Protein AF-A0AAV6GV20-F1 (afdb_monomer_lite)

Radius of gyration: 29.74 Å; chains: 1; bounding box: 87×63×64 Å

Foldseek 3Di:
DDDCVLVVVLVVLLCVQPPPVDDDDVVSSVVSNVVSVVQCVLCVPFAFDADPVRHFDWDWDQDPVVRDIDIDTHGDDRDPVCVVVVVVVVVVCVVPDDDDDDDDDDDPPPPCVVPDDPPDPDDDPVVVVVVVVPPDDDDDDDDDDD

Structure (mmCIF, N/CA/C/O backbone):
data_AF-A0AAV6GV20-F1
#
_entry.id   AF-A0AAV6GV20-F1
#
loop_
_atom_site.group_PDB
_atom_site.id
_atom_site.type_symbol
_atom_site.label_atom_id
_atom_site.label_alt_id
_atom_site.label_comp_id
_atom_site.label_asym_id
_atom_site.label_entity_id
_atom_site.label_seq_id
_atom_site.pdbx_PDB_ins_code
_atom_site.Cartn_x
_atom_site.Cartn_y
_atom_site.Cartn_z
_atom_site.occupancy
_atom_site.B_iso_or_equiv
_atom_site.auth_seq_id
_atom_site.auth_comp_id
_atom_site.auth_asym_id
_atom_site.auth_atom_id
_atom_site.pdbx_PDB_model_num
ATOM 1 N N . MET A 1 1 ? -26.576 5.958 0.972 1.00 45.56 1 MET A N 1
ATOM 2 C CA . MET A 1 1 ? -25.535 7.010 1.013 1.00 45.56 1 MET A CA 1
ATOM 3 C C . MET A 1 1 ? -24.187 6.336 0.755 1.00 45.56 1 MET A C 1
ATOM 5 O O . MET A 1 1 ? -23.783 5.517 1.569 1.00 45.56 1 MET A O 1
ATOM 9 N N . ARG A 1 2 ? -23.554 6.538 -0.412 1.00 58.47 2 ARG A N 1
ATOM 10 C CA . ARG A 1 2 ? -22.256 5.910 -0.735 1.00 58.47 2 ARG A CA 1
ATOM 11 C C . ARG A 1 2 ? -21.146 6.720 -0.060 1.00 58.47 2 ARG A C 1
ATOM 13 O O . ARG A 1 2 ? -20.904 7.854 -0.451 1.00 58.47 2 ARG A O 1
ATOM 20 N N . SER A 1 3 ? -20.541 6.164 0.984 1.00 73.88 3 SER A N 1
ATOM 21 C CA . SER A 1 3 ? -19.388 6.761 1.666 1.00 73.88 3 SER A CA 1
ATOM 22 C C . SER A 1 3 ? -18.117 6.539 0.837 1.00 73.88 3 SER A C 1
ATOM 24 O O . SER A 1 3 ? -17.883 5.422 0.380 1.00 73.88 3 SER A O 1
ATOM 26 N N . THR A 1 4 ? -17.289 7.571 0.652 1.00 87.56 4 THR A N 1
ATOM 27 C CA . THR A 1 4 ? -15.970 7.485 -0.015 1.00 87.56 4 THR A CA 1
ATOM 28 C C . THR A 1 4 ? -14.860 6.981 0.911 1.00 87.56 4 THR A C 1
ATOM 30 O O . THR A 1 4 ? -13.712 6.859 0.484 1.00 87.56 4 THR A O 1
ATOM 33 N N . ALA A 1 5 ? -15.191 6.641 2.162 1.00 86.94 5 ALA A N 1
ATOM 34 C CA . ALA A 1 5 ? -14.225 6.272 3.195 1.00 86.94 5 ALA A CA 1
ATOM 35 C C . ALA A 1 5 ? -13.313 5.097 2.800 1.00 86.94 5 ALA A C 1
ATOM 37 O O . ALA A 1 5 ? -12.125 5.110 3.118 1.00 86.94 5 ALA A O 1
ATOM 38 N N . ASP A 1 6 ? -13.838 4.104 2.078 1.00 88.00 6 ASP A N 1
ATOM 39 C CA . ASP A 1 6 ? -13.046 2.963 1.606 1.00 88.00 6 ASP A CA 1
ATOM 40 C C . ASP A 1 6 ? -11.979 3.389 0.593 1.00 88.00 6 ASP A C 1
ATOM 42 O O . ASP A 1 6 ? -10.831 2.950 0.681 1.00 88.00 6 ASP A O 1
ATOM 46 N N . LEU A 1 7 ? -12.338 4.284 -0.333 1.00 91.44 7 LEU A N 1
ATOM 47 C CA . LEU A 1 7 ? -11.421 4.796 -1.348 1.00 91.44 7 LEU A CA 1
ATOM 48 C C . LEU A 1 7 ? -10.319 5.649 -0.710 1.00 91.44 7 LEU A C 1
ATOM 50 O O . LEU A 1 7 ? -9.145 5.505 -1.043 1.00 91.44 7 LEU A O 1
ATOM 54 N N . GLU A 1 8 ? -10.685 6.495 0.252 1.00 93.12 8 GLU A N 1
ATOM 55 C CA . GLU A 1 8 ? -9.736 7.306 1.018 1.00 93.12 8 GLU A CA 1
ATOM 56 C C . GLU A 1 8 ? -8.802 6.434 1.870 1.00 93.12 8 GLU A C 1
ATOM 58 O O . GLU A 1 8 ? -7.593 6.667 1.917 1.00 93.12 8 GLU A O 1
ATOM 63 N N . SER A 1 9 ? -9.342 5.393 2.509 1.00 92.19 9 SER A N 1
ATOM 64 C CA . SER A 1 9 ? -8.569 4.410 3.273 1.00 92.19 9 SER A CA 1
ATOM 65 C C . SER A 1 9 ? -7.562 3.682 2.382 1.00 92.19 9 SER A C 1
ATOM 67 O O . SER A 1 9 ? -6.377 3.608 2.720 1.00 92.19 9 SER A O 1
ATOM 69 N N . PHE A 1 10 ? -7.995 3.223 1.204 1.00 94.38 10 PHE A N 1
ATOM 70 C CA . PHE A 1 10 ? -7.112 2.569 0.244 1.00 94.38 10 PHE A CA 1
ATOM 71 C C . PHE A 1 10 ? -6.020 3.514 -0.271 1.00 94.38 10 PHE A C 1
ATOM 73 O O . PHE A 1 10 ? -4.845 3.147 -0.301 1.00 94.38 10 PHE A O 1
ATOM 80 N N . GLN A 1 11 ? -6.372 4.762 -0.585 1.00 94.56 11 GLN A N 1
ATOM 81 C CA . GLN A 1 11 ? -5.402 5.771 -1.002 1.00 94.56 11 GLN A CA 1
ATOM 82 C C . GLN A 1 11 ? -4.355 6.045 0.089 1.00 94.56 11 GLN A C 1
ATOM 84 O O . GLN A 1 11 ? -3.164 6.140 -0.205 1.00 94.56 11 GLN A O 1
ATOM 89 N N . ASN A 1 12 ? -4.762 6.133 1.357 1.00 94.19 12 ASN A N 1
ATOM 90 C CA . ASN A 1 12 ? -3.828 6.275 2.477 1.00 94.19 12 ASN A CA 1
ATOM 91 C C . ASN A 1 12 ? -2.908 5.056 2.612 1.00 94.19 12 ASN A C 1
ATOM 93 O O . ASN A 1 12 ? -1.723 5.203 2.914 1.00 94.19 12 ASN A O 1
ATOM 97 N N . HIS A 1 13 ? -3.432 3.861 2.343 1.00 94.56 13 HIS A N 1
ATOM 98 C CA . HIS A 1 13 ? -2.653 2.632 2.350 1.00 94.56 13 HIS A CA 1
ATOM 99 C C . HIS A 1 13 ? -1.594 2.616 1.239 1.00 94.56 13 HIS A C 1
ATOM 101 O O . HIS A 1 13 ? -0.423 2.354 1.505 1.00 94.56 13 HIS A O 1
ATOM 107 N N . ILE A 1 14 ? -1.972 3.009 0.020 1.00 95.62 14 ILE A N 1
ATOM 108 C CA . ILE A 1 14 ? -1.065 3.230 -1.117 1.00 95.62 14 ILE A CA 1
ATOM 109 C C . ILE A 1 14 ? 0.109 4.137 -0.729 1.00 95.62 14 ILE A C 1
ATOM 111 O O . ILE A 1 14 ? 1.262 3.816 -1.022 1.00 95.62 14 ILE A O 1
ATOM 115 N N . LEU A 1 15 ? -0.159 5.234 -0.016 1.00 95.75 15 LEU A N 1
ATOM 116 C CA . LEU A 1 15 ? 0.865 6.207 0.376 1.00 95.75 15 LEU A CA 1
ATOM 117 C C . LEU A 1 15 ? 1.899 5.655 1.367 1.00 95.75 15 LEU A C 1
ATOM 119 O O . LEU A 1 15 ? 3.009 6.184 1.423 1.00 95.75 15 LEU A O 1
ATOM 123 N N . MET A 1 16 ? 1.577 4.591 2.111 1.00 94.81 16 MET A N 1
ATOM 124 C CA . MET A 1 16 ? 2.546 3.899 2.972 1.00 94.81 16 MET A CA 1
ATOM 125 C C . MET A 1 16 ? 3.581 3.115 2.166 1.00 94.81 16 MET A C 1
ATOM 127 O O . MET A 1 16 ? 4.747 3.060 2.551 1.00 94.81 16 MET A O 1
ATOM 131 N N . TYR A 1 17 ? 3.179 2.546 1.028 1.00 95.88 17 TYR A N 1
ATOM 132 C CA . TYR A 1 17 ? 4.067 1.759 0.171 1.00 95.88 17 TYR A CA 1
ATOM 133 C C . TYR A 1 17 ? 4.758 2.612 -0.892 1.00 95.88 17 TYR A C 1
ATOM 135 O O . TYR A 1 17 ? 5.933 2.383 -1.182 1.00 95.88 17 TYR A O 1
ATOM 143 N N . ALA A 1 18 ? 4.073 3.609 -1.454 1.00 95.19 18 ALA A N 1
ATOM 144 C CA . ALA A 1 18 ? 4.631 4.554 -2.416 1.00 95.19 18 ALA A CA 1
ATOM 145 C C . ALA A 1 18 ? 4.364 5.999 -1.973 1.00 95.19 18 ALA A C 1
ATOM 147 O O . ALA A 1 18 ? 3.390 6.642 -2.367 1.00 95.19 18 ALA A O 1
ATOM 148 N N . SER A 1 19 ? 5.266 6.514 -1.137 1.00 93.38 19 SER A N 1
ATOM 149 C CA . SER A 1 19 ? 5.233 7.910 -0.701 1.00 93.38 19 SER A CA 1
ATOM 150 C C . SER A 1 19 ? 5.393 8.868 -1.883 1.00 93.38 19 SER A C 1
ATOM 152 O O . SER A 1 19 ? 6.288 8.699 -2.709 1.00 93.38 19 SER A O 1
ATOM 154 N N . LYS A 1 20 ? 4.596 9.945 -1.901 1.00 89.19 20 LYS A N 1
ATOM 155 C CA . LYS A 1 20 ? 4.695 11.034 -2.896 1.00 89.19 20 LYS A CA 1
ATOM 156 C C . LYS A 1 20 ? 6.045 11.758 -2.878 1.00 89.19 20 LYS A C 1
ATOM 158 O O . LYS A 1 20 ? 6.386 12.432 -3.840 1.00 89.19 20 LYS A O 1
ATOM 163 N N . ARG A 1 21 ? 6.781 11.672 -1.766 1.00 90.94 21 ARG A N 1
ATOM 164 C CA . ARG A 1 21 ? 8.056 12.382 -1.565 1.00 90.94 21 ARG A CA 1
ATOM 165 C C . ARG A 1 21 ? 9.269 11.580 -2.027 1.00 90.94 21 ARG A C 1
ATOM 167 O O . ARG A 1 21 ? 10.382 12.088 -1.976 1.00 90.94 21 ARG A O 1
ATOM 174 N N . THR A 1 22 ? 9.072 10.332 -2.438 1.00 89.62 22 THR A N 1
ATOM 175 C CA . THR A 1 22 ? 10.155 9.448 -2.860 1.00 89.62 22 THR A CA 1
ATOM 176 C C . THR A 1 22 ? 10.000 9.150 -4.342 1.00 89.62 22 THR A C 1
ATOM 178 O O . THR A 1 22 ? 8.953 8.685 -4.785 1.00 89.62 22 THR A O 1
ATOM 181 N N . ALA A 1 23 ? 11.052 9.411 -5.114 1.00 88.81 23 ALA A N 1
ATOM 182 C CA . ALA A 1 23 ? 11.079 9.056 -6.523 1.00 88.81 23 ALA A CA 1
ATOM 183 C C . ALA A 1 23 ? 11.336 7.549 -6.670 1.00 88.81 23 ALA A C 1
ATOM 185 O O . ALA A 1 23 ? 12.360 7.034 -6.223 1.00 88.81 23 ALA A O 1
ATOM 186 N N . PHE A 1 24 ? 10.410 6.844 -7.317 1.00 88.25 24 PHE A N 1
ATOM 187 C CA . PHE A 1 24 ? 10.556 5.431 -7.660 1.00 88.25 24 PHE A CA 1
ATOM 188 C C . PHE A 1 24 ? 10.692 5.268 -9.175 1.00 88.25 24 PHE A C 1
ATOM 190 O O . PHE A 1 24 ? 10.075 5.994 -9.960 1.00 88.25 24 PHE A O 1
ATOM 197 N N . SER A 1 25 ? 11.471 4.276 -9.608 1.00 86.75 25 SER A N 1
ATOM 198 C CA . SER A 1 25 ? 11.409 3.828 -11.000 1.00 86.75 25 SER A CA 1
ATOM 199 C C . SER A 1 25 ? 10.038 3.176 -11.276 1.00 86.75 25 SER A C 1
ATOM 201 O O . SER A 1 25 ? 9.427 2.654 -10.342 1.00 86.75 25 SER A O 1
ATOM 203 N N . PRO A 1 26 ? 9.536 3.155 -12.529 1.00 85.38 26 PRO A N 1
ATOM 204 C CA . PRO A 1 26 ? 8.240 2.574 -12.880 1.00 85.38 26 PRO A CA 1
ATOM 205 C C . PRO A 1 26 ? 8.044 1.168 -12.350 1.00 85.38 26 PRO A C 1
ATOM 207 O O . PRO A 1 26 ? 7.042 0.953 -11.680 1.00 85.38 26 PRO A O 1
ATOM 210 N N . PRO A 1 27 ? 8.984 0.219 -12.560 1.00 86.62 27 PRO A N 1
ATOM 211 C CA . PRO A 1 27 ? 8.738 -1.147 -12.128 1.00 86.62 27 PRO A CA 1
ATOM 212 C C . PRO A 1 27 ? 8.659 -1.248 -10.602 1.00 86.62 27 PRO A C 1
ATOM 214 O O . PRO A 1 27 ? 7.915 -2.074 -10.083 1.00 86.62 27 PRO A O 1
ATOM 217 N N . VAL A 1 28 ? 9.391 -0.399 -9.875 1.00 89.75 28 VAL A N 1
ATOM 218 C CA . VAL A 1 28 ? 9.346 -0.361 -8.408 1.00 89.75 28 VAL A CA 1
ATOM 219 C C . VAL A 1 28 ? 8.044 0.272 -7.925 1.00 89.75 28 VAL A C 1
ATOM 221 O O . VAL A 1 28 ? 7.439 -0.238 -6.985 1.00 89.75 28 VAL A O 1
ATOM 224 N N . PHE A 1 29 ? 7.601 1.355 -8.565 1.00 91.38 29 PHE A N 1
ATOM 225 C CA . PHE A 1 29 ? 6.328 1.999 -8.256 1.00 91.38 29 PHE A CA 1
ATOM 226 C C . PHE A 1 29 ? 5.154 1.047 -8.503 1.00 91.38 29 PHE A C 1
ATOM 228 O O . PHE A 1 29 ? 4.359 0.820 -7.596 1.00 91.38 29 PHE A O 1
ATOM 235 N N . GLU A 1 30 ? 5.097 0.419 -9.680 1.00 91.19 30 GLU A N 1
ATOM 236 C CA . GLU A 1 30 ? 4.086 -0.584 -10.030 1.00 91.19 30 GLU A CA 1
ATOM 237 C C . GLU A 1 30 ? 4.057 -1.731 -9.015 1.00 91.19 30 GLU A C 1
ATOM 239 O O . GLU A 1 30 ? 2.998 -2.061 -8.485 1.00 91.19 30 GLU A O 1
ATOM 244 N N . ALA A 1 31 ? 5.220 -2.305 -8.686 1.00 93.00 31 ALA A N 1
ATOM 245 C CA . ALA A 1 31 ? 5.305 -3.392 -7.714 1.00 93.00 31 ALA A CA 1
ATOM 246 C C . ALA A 1 31 ? 4.802 -2.970 -6.323 1.00 93.00 31 ALA A C 1
ATOM 248 O O . ALA A 1 31 ? 4.066 -3.719 -5.683 1.00 93.00 31 ALA A O 1
ATOM 249 N N . ARG A 1 32 ? 5.151 -1.761 -5.864 1.00 95.69 32 ARG A N 1
ATOM 250 C CA . ARG A 1 32 ? 4.678 -1.209 -4.583 1.00 95.69 32 ARG A CA 1
ATOM 251 C C . ARG A 1 32 ? 3.169 -0.968 -4.580 1.00 95.69 32 ARG A C 1
ATOM 253 O O . ARG A 1 32 ? 2.535 -1.207 -3.558 1.00 95.69 32 ARG A O 1
ATOM 260 N N . MET A 1 33 ? 2.592 -0.536 -5.702 1.00 95.06 33 MET A N 1
ATOM 261 C CA . MET A 1 33 ? 1.142 -0.359 -5.838 1.00 95.06 33 MET A CA 1
ATOM 262 C C . MET A 1 33 ? 0.385 -1.676 -5.799 1.00 95.06 33 MET A C 1
ATOM 264 O O . MET A 1 33 ? -0.602 -1.786 -5.073 1.00 95.06 33 MET A O 1
ATOM 268 N N . LEU A 1 34 ? 0.882 -2.695 -6.496 1.00 94.88 34 LEU A N 1
ATOM 269 C CA . LEU A 1 34 ? 0.297 -4.032 -6.435 1.00 94.88 34 LEU A CA 1
ATOM 270 C C . LEU A 1 34 ? 0.411 -4.634 -5.030 1.00 94.88 34 LEU A C 1
ATOM 272 O O . LEU A 1 34 ? -0.561 -5.188 -4.528 1.00 94.88 34 LEU A O 1
ATOM 276 N N . LEU A 1 35 ? 1.559 -4.475 -4.365 1.00 95.94 35 LEU A N 1
ATOM 277 C CA . LEU A 1 35 ? 1.739 -4.948 -2.992 1.00 95.94 35 LEU A CA 1
ATOM 278 C C . LEU A 1 35 ? 0.782 -4.249 -2.017 1.00 95.94 35 LEU A C 1
ATOM 280 O O . LEU A 1 35 ? 0.174 -4.919 -1.190 1.00 95.94 35 LEU A O 1
ATOM 284 N N . ALA A 1 36 ? 0.601 -2.931 -2.144 1.00 96.62 36 ALA A N 1
ATOM 285 C CA . ALA A 1 36 ? -0.373 -2.189 -1.345 1.00 96.62 36 ALA A CA 1
ATOM 286 C C . ALA A 1 36 ? -1.807 -2.690 -1.581 1.00 96.62 36 ALA A C 1
ATOM 288 O O . ALA A 1 36 ? -2.577 -2.814 -0.635 1.00 96.62 36 ALA A O 1
ATOM 289 N N . ALA A 1 37 ? -2.169 -3.005 -2.828 1.00 96.31 37 ALA A N 1
ATOM 290 C CA . ALA A 1 37 ? -3.476 -3.575 -3.151 1.00 96.31 37 ALA A CA 1
ATOM 291 C C . ALA A 1 37 ? -3.683 -4.951 -2.506 1.00 96.31 37 ALA A C 1
ATOM 293 O O . ALA A 1 37 ? -4.730 -5.193 -1.909 1.00 96.31 37 ALA A O 1
ATOM 294 N N . ILE A 1 38 ? -2.676 -5.826 -2.574 1.00 96.12 38 ILE A N 1
ATOM 295 C CA . ILE A 1 38 ? -2.718 -7.147 -1.937 1.00 96.12 38 ILE A CA 1
ATOM 296 C C . ILE A 1 38 ? -2.837 -7.005 -0.414 1.00 96.12 38 ILE A C 1
ATOM 298 O O . ILE A 1 38 ? -3.725 -7.616 0.177 1.00 96.12 38 ILE A O 1
ATOM 302 N N . ASP A 1 39 ? -2.006 -6.167 0.219 1.00 95.81 39 ASP A N 1
ATOM 303 C CA . ASP A 1 39 ? -2.034 -5.962 1.676 1.00 95.81 39 ASP A CA 1
ATOM 304 C C . ASP A 1 39 ? -3.367 -5.362 2.139 1.00 95.81 39 ASP A C 1
ATOM 306 O O . ASP A 1 39 ? -3.943 -5.823 3.125 1.00 95.81 39 ASP A O 1
ATOM 310 N N . TYR A 1 40 ? -3.897 -4.376 1.409 1.00 95.56 40 TYR A N 1
ATOM 311 C CA . TYR A 1 40 ? -5.195 -3.784 1.715 1.00 95.56 40 TYR A CA 1
ATOM 312 C C . TYR A 1 40 ? -6.314 -4.817 1.610 1.00 95.56 40 TYR A C 1
ATOM 314 O O . TYR A 1 40 ? -7.063 -4.989 2.567 1.00 95.56 40 TYR A O 1
ATOM 322 N N . ASN A 1 41 ? -6.405 -5.538 0.490 1.00 94.62 41 ASN A N 1
ATOM 323 C CA . ASN A 1 41 ? -7.467 -6.518 0.267 1.00 94.62 41 ASN A CA 1
ATOM 324 C C . ASN A 1 41 ? -7.419 -7.652 1.296 1.00 94.62 41 ASN A C 1
ATOM 326 O O . ASN A 1 41 ? -8.458 -8.060 1.804 1.00 94.62 41 ASN A O 1
ATOM 330 N N . TYR A 1 42 ? -6.220 -8.113 1.660 1.00 95.00 42 TYR A N 1
ATOM 331 C CA . TYR A 1 42 ? -6.046 -9.168 2.656 1.00 95.00 42 TYR A CA 1
ATOM 332 C C . TYR A 1 42 ? -6.485 -8.734 4.069 1.00 95.00 42 TYR A C 1
ATOM 334 O O . TYR A 1 42 ? -6.874 -9.567 4.887 1.00 95.00 42 TYR A O 1
ATOM 342 N N . TYR A 1 43 ? -6.441 -7.432 4.379 1.00 94.12 43 TYR A N 1
ATOM 343 C CA . TYR A 1 43 ? -6.739 -6.912 5.719 1.00 94.12 43 TYR A CA 1
ATOM 344 C C . TYR A 1 43 ? -7.947 -5.984 5.827 1.00 94.12 43 TYR A C 1
ATOM 346 O O . TYR A 1 43 ? -8.237 -5.537 6.942 1.00 94.12 43 TYR A O 1
ATOM 354 N N . LYS A 1 44 ? -8.651 -5.698 4.729 1.00 91.25 44 LYS A N 1
ATOM 355 C CA . LYS A 1 44 ? -9.805 -4.792 4.707 1.00 91.25 44 LYS A CA 1
ATOM 356 C C . LYS A 1 44 ? -10.855 -5.215 5.735 1.00 91.25 44 LYS A C 1
ATOM 358 O O . LYS A 1 44 ? -11.225 -4.430 6.607 1.00 91.25 44 LYS A O 1
ATOM 363 N N . ASP A 1 45 ? -11.227 -6.489 5.697 1.00 90.75 45 ASP A N 1
ATOM 364 C CA . ASP A 1 45 ? -12.311 -7.054 6.506 1.00 90.75 45 ASP A CA 1
ATOM 365 C C . ASP A 1 45 ? -11.797 -7.792 7.746 1.00 90.75 45 ASP A C 1
ATOM 367 O O . ASP A 1 45 ? -12.409 -8.726 8.263 1.00 90.75 45 ASP A O 1
ATOM 371 N N . ARG A 1 46 ? -10.638 -7.366 8.258 1.00 93.00 46 ARG A N 1
ATOM 372 C CA . ARG A 1 46 ? -10.025 -7.986 9.432 1.00 93.00 46 ARG A CA 1
ATOM 373 C C . ARG A 1 46 ? -10.959 -7.894 10.646 1.00 93.00 46 ARG A C 1
ATOM 375 O O . ARG A 1 46 ? -11.467 -6.798 10.945 1.00 93.00 46 ARG A O 1
ATOM 382 N N . PRO A 1 47 ? -11.151 -9.002 11.386 1.00 92.44 47 PRO A N 1
ATOM 383 C CA . PRO A 1 47 ? -12.033 -9.013 12.540 1.00 92.44 47 PRO A CA 1
ATOM 384 C C . PRO A 1 47 ? -11.494 -8.129 13.663 1.00 92.44 47 PRO A C 1
ATOM 386 O O . PRO A 1 47 ? -10.306 -7.783 13.738 1.00 92.44 47 PRO A O 1
ATOM 389 N N . GLU A 1 48 ? -12.407 -7.733 14.537 1.00 93.62 48 GLU A N 1
ATOM 390 C CA . GLU A 1 48 ? -12.065 -7.067 15.786 1.00 93.62 48 GLU A CA 1
ATOM 391 C C . GLU A 1 48 ? -11.371 -8.043 16.740 1.00 93.62 48 GLU A C 1
ATOM 393 O O . GLU A 1 48 ? -11.575 -9.253 16.687 1.00 93.62 48 GLU A O 1
ATOM 398 N N . LEU A 1 49 ? -10.503 -7.507 17.590 1.00 92.44 49 LEU A N 1
ATOM 399 C CA . LEU A 1 49 ? -9.817 -8.275 18.608 1.00 92.44 49 LEU A CA 1
ATOM 400 C C . LEU A 1 49 ? -10.772 -8.493 19.782 1.00 92.44 49 LEU A C 1
ATOM 402 O O . LEU A 1 49 ? -11.148 -7.537 20.466 1.00 92.44 49 LEU A O 1
ATOM 406 N N . CYS A 1 50 ? -11.126 -9.750 20.024 1.00 92.00 50 CYS A N 1
ATOM 407 C CA . CYS A 1 50 ? -11.902 -10.155 21.188 1.00 92.00 50 CYS A CA 1
ATOM 408 C C . CYS A 1 50 ? -10.978 -10.625 22.319 1.00 92.00 50 CYS A C 1
ATOM 410 O O . CYS A 1 50 ? -9.838 -11.038 22.089 1.00 92.00 50 CYS A O 1
ATOM 412 N N . LYS A 1 51 ? -11.444 -10.515 23.560 1.00 90.81 51 LYS A N 1
ATOM 413 C CA . LYS A 1 51 ? -10.825 -11.159 24.724 1.00 90.81 51 LYS A CA 1
ATOM 414 C C . LYS A 1 51 ? -11.314 -12.609 24.838 1.00 90.81 51 LYS A C 1
ATOM 416 O O . LYS A 1 51 ? -12.162 -13.047 24.063 1.00 90.81 51 LYS A O 1
ATOM 421 N N . SER A 1 52 ? -10.801 -13.338 25.828 1.00 90.06 52 SER A N 1
ATOM 422 C CA . SER A 1 52 ? -11.222 -14.712 26.144 1.00 90.06 52 SER A CA 1
ATOM 423 C C . SER A 1 52 ? -12.711 -14.837 26.483 1.00 90.06 52 SER A C 1
ATOM 425 O O . SER A 1 52 ? -13.306 -15.872 26.217 1.00 90.06 52 SER A O 1
ATOM 427 N N . ASP A 1 53 ? -13.317 -13.781 27.024 1.00 91.62 53 ASP A N 1
ATOM 428 C CA . ASP A 1 53 ? -14.746 -13.697 27.353 1.00 91.62 53 ASP A CA 1
ATOM 429 C C . ASP A 1 53 ? -15.645 -13.364 26.139 1.00 91.62 53 ASP A C 1
ATOM 431 O O . ASP A 1 53 ? -16.853 -13.201 26.288 1.00 91.62 53 ASP A O 1
ATOM 435 N N . GLY A 1 54 ? -15.073 -13.223 24.936 1.00 87.00 54 GLY A N 1
ATOM 436 C CA . GLY A 1 54 ? -15.792 -12.833 23.719 1.00 87.00 54 GLY A CA 1
ATOM 437 C C . GLY A 1 54 ? -16.074 -11.329 23.590 1.00 87.00 54 GLY A C 1
ATOM 438 O O . GLY A 1 54 ? -16.553 -10.885 22.546 1.00 87.00 54 GLY A O 1
ATOM 439 N N . SER A 1 55 ? -15.740 -10.516 24.596 1.00 89.81 55 SER A N 1
ATOM 440 C CA . SER A 1 55 ? -15.910 -9.062 24.546 1.00 89.81 55 SER A CA 1
ATOM 441 C C . SER A 1 55 ? -14.858 -8.388 23.659 1.00 89.81 55 SER A C 1
ATOM 443 O O . SER A 1 55 ? -13.710 -8.828 23.550 1.00 89.81 55 SER A O 1
ATOM 445 N N . LYS A 1 56 ? -15.238 -7.276 23.020 1.00 93.44 56 LYS A N 1
ATOM 446 C CA . LYS A 1 56 ? -14.350 -6.483 22.157 1.00 93.44 56 LYS A CA 1
ATOM 447 C C . LYS A 1 56 ? -13.283 -5.761 22.983 1.00 93.44 56 LYS A C 1
ATOM 449 O O . LYS A 1 56 ? -13.561 -5.209 24.049 1.00 93.44 56 LYS A O 1
ATOM 454 N N . GLN A 1 57 ? -12.060 -5.697 22.465 1.00 93.69 57 GLN A N 1
ATOM 455 C CA . GLN A 1 57 ? -11.000 -4.866 23.036 1.00 93.69 57 GLN A CA 1
ATOM 456 C C . GLN A 1 57 ? -11.029 -3.451 22.455 1.00 93.69 57 GLN A C 1
ATOM 458 O O . GLN A 1 57 ? -11.158 -3.256 21.245 1.00 93.69 57 GLN A O 1
ATOM 463 N N . TYR A 1 58 ? -10.849 -2.453 23.320 1.00 93.94 58 TYR A N 1
ATOM 464 C CA . TYR A 1 58 ? -10.889 -1.039 22.953 1.00 93.94 58 TYR A CA 1
ATOM 465 C C . TYR A 1 58 ? -9.599 -0.319 23.331 1.00 93.94 58 TYR A C 1
ATOM 467 O O . TYR A 1 58 ? -8.921 -0.679 24.294 1.00 93.94 58 TYR A O 1
ATOM 475 N N . ARG A 1 59 ? -9.303 0.769 22.619 1.00 94.12 59 ARG A N 1
ATOM 476 C CA . ARG A 1 59 ? -8.266 1.730 23.000 1.00 94.12 59 ARG A CA 1
ATOM 477 C C . ARG A 1 59 ? -8.825 3.148 22.978 1.00 94.12 59 ARG A C 1
ATOM 479 O O . ARG A 1 59 ? -9.736 3.474 22.218 1.00 94.12 59 ARG A O 1
ATOM 486 N N . ARG A 1 60 ? -8.268 4.000 23.837 1.00 95.69 60 ARG A N 1
ATOM 487 C CA . ARG A 1 60 ? -8.579 5.432 23.886 1.00 95.69 60 ARG A CA 1
ATOM 488 C C . ARG A 1 60 ? -7.790 6.169 22.800 1.00 95.69 60 ARG A C 1
ATOM 490 O O . ARG A 1 60 ? -6.582 5.977 22.678 1.00 95.69 60 ARG A O 1
ATOM 497 N N . LEU A 1 61 ? -8.468 7.018 22.035 1.00 94.31 61 LEU A N 1
ATOM 498 C CA . LEU A 1 61 ? -7.894 7.939 21.054 1.00 94.31 61 LEU A CA 1
ATOM 499 C C . LEU A 1 61 ? -8.272 9.368 21.439 1.00 94.31 61 LEU A C 1
ATOM 501 O O . LEU A 1 61 ? -9.454 9.703 21.493 1.00 94.31 61 LEU A O 1
ATOM 505 N N . TYR A 1 62 ? -7.283 10.223 21.688 1.00 95.50 62 TYR A N 1
ATOM 506 C CA . TYR A 1 62 ? -7.533 11.640 21.937 1.00 95.50 62 TYR A CA 1
ATOM 507 C C . TYR A 1 62 ? -7.689 12.397 20.614 1.00 95.50 62 TYR A C 1
ATOM 509 O O . TYR A 1 62 ? -6.754 12.458 19.814 1.00 95.50 62 TYR A O 1
ATOM 517 N N . LYS A 1 63 ? -8.860 12.997 20.373 1.00 92.94 63 LYS A N 1
ATOM 518 C CA . LYS A 1 63 ? -9.089 13.853 19.203 1.00 92.94 63 LYS A CA 1
ATOM 519 C C . LYS A 1 63 ? -8.807 15.306 19.563 1.00 92.94 63 LYS A C 1
ATOM 521 O O . LYS A 1 63 ? -9.657 15.957 20.166 1.00 92.94 63 LYS A O 1
ATOM 526 N N . LYS A 1 64 ? -7.657 15.829 19.119 1.00 93.94 64 LYS A N 1
ATOM 527 C CA . LYS A 1 64 ? -7.235 17.223 19.363 1.00 93.94 64 LYS A CA 1
ATOM 528 C C . LYS A 1 64 ? -8.300 18.244 18.944 1.00 93.94 64 LYS A C 1
ATOM 530 O O . LYS A 1 64 ? -8.664 19.093 19.748 1.00 93.94 64 LYS A O 1
ATOM 535 N N . ASN A 1 65 ? -8.864 18.099 17.741 1.00 92.81 65 ASN A N 1
ATOM 536 C CA . ASN A 1 65 ? -9.851 19.041 17.191 1.00 92.81 65 ASN A CA 1
ATOM 537 C C . ASN A 1 65 ? -11.125 19.138 18.043 1.00 92.81 65 ASN A C 1
ATOM 539 O O . ASN A 1 65 ? -11.704 20.207 18.165 1.00 92.81 65 ASN A O 1
ATOM 543 N N . ALA A 1 66 ? -11.545 18.026 18.651 1.00 92.69 66 ALA A N 1
ATOM 544 C CA . ALA A 1 66 ? -12.737 17.966 19.496 1.00 92.69 66 ALA A CA 1
ATOM 545 C C . ALA A 1 66 ? -12.409 18.025 21.001 1.00 92.69 66 ALA A C 1
ATOM 547 O O . ALA A 1 66 ? -13.311 17.869 21.818 1.00 92.69 66 ALA A O 1
ATOM 548 N N . ARG A 1 67 ? -11.121 18.166 21.360 1.00 95.38 67 ARG A N 1
ATOM 549 C CA . ARG A 1 67 ? -10.572 18.161 22.730 1.00 95.38 67 ARG A CA 1
ATOM 550 C C . ARG A 1 67 ? -11.111 17.046 23.640 1.00 95.38 67 ARG A C 1
ATOM 552 O O . ARG A 1 67 ? -11.163 17.207 24.855 1.00 95.38 67 ARG A O 1
ATOM 559 N N . ARG A 1 68 ? -11.480 15.895 23.070 1.00 96.00 68 ARG A N 1
ATOM 560 C CA . ARG A 1 68 ? -12.103 14.778 23.798 1.00 96.00 68 ARG A CA 1
ATOM 561 C C . ARG A 1 68 ? -11.479 13.437 23.452 1.00 96.00 68 ARG A C 1
ATOM 563 O O . ARG A 1 68 ? -10.981 13.231 22.341 1.00 96.00 68 ARG A O 1
ATOM 570 N N . TYR A 1 69 ? -11.557 12.509 24.398 1.00 96.75 69 TYR A N 1
ATOM 571 C CA . TYR A 1 69 ? -11.248 11.107 24.149 1.00 96.75 69 TYR A CA 1
ATOM 572 C C . TYR A 1 69 ? -12.410 10.421 23.430 1.00 96.75 69 TYR A C 1
ATOM 574 O O . TYR A 1 69 ? -13.578 10.689 23.695 1.00 96.75 69 TYR A O 1
ATOM 582 N N . MET A 1 70 ? -12.072 9.516 22.520 1.00 94.19 70 MET A N 1
ATOM 583 C CA . MET A 1 70 ? -12.992 8.573 21.900 1.00 94.19 70 MET A CA 1
ATOM 584 C C . MET A 1 70 ? -12.469 7.154 22.093 1.00 94.19 70 MET A C 1
ATOM 586 O O . MET A 1 70 ? -11.262 6.936 22.207 1.00 94.19 70 MET A O 1
ATOM 590 N N . LEU A 1 71 ? -13.380 6.188 22.116 1.00 94.00 71 LEU A N 1
ATOM 591 C CA . LEU A 1 71 ? -13.041 4.771 22.070 1.00 94.00 71 LEU A CA 1
ATOM 592 C C . LEU A 1 71 ? -12.979 4.305 20.615 1.00 94.00 71 LEU A C 1
ATOM 594 O O . LEU A 1 71 ? -13.774 4.745 19.785 1.00 94.00 71 LEU A O 1
ATOM 598 N N . TYR A 1 72 ? -12.051 3.401 20.319 1.00 91.69 72 TYR A N 1
ATOM 599 C CA . TYR A 1 72 ? -12.046 2.645 19.071 1.00 91.69 72 TYR A CA 1
ATOM 600 C C . TYR A 1 72 ? -11.734 1.175 19.338 1.00 91.69 72 TYR A C 1
ATOM 602 O O . TYR A 1 72 ? -10.981 0.847 20.258 1.00 91.69 72 TYR A O 1
ATOM 610 N N . THR A 1 73 ? -12.335 0.296 18.541 1.00 93.56 73 THR A N 1
ATOM 611 C CA . THR A 1 73 ? -12.135 -1.154 18.602 1.00 93.56 73 THR A CA 1
ATOM 612 C C . THR A 1 73 ? -10.775 -1.525 18.032 1.00 93.56 73 THR A C 1
ATOM 614 O O . THR A 1 73 ? -10.414 -1.100 16.929 1.00 93.56 73 THR A O 1
ATOM 617 N N . LEU A 1 74 ? -10.027 -2.349 18.758 1.00 93.75 74 LEU A N 1
ATOM 618 C CA . LEU A 1 74 ? -8.810 -2.949 18.232 1.00 93.75 74 LEU A CA 1
ATOM 619 C C . LEU A 1 74 ? -9.181 -4.018 17.205 1.00 93.75 74 LEU A C 1
ATOM 621 O O . LEU A 1 74 ? -10.139 -4.764 17.382 1.00 93.75 74 LEU A O 1
ATOM 625 N N . LYS A 1 75 ? -8.429 -4.078 16.110 1.00 93.00 75 LYS A N 1
ATOM 626 C CA . LYS A 1 75 ? -8.492 -5.184 15.148 1.00 93.00 75 LYS A CA 1
ATOM 627 C C . LYS A 1 75 ? -7.529 -6.288 15.592 1.00 93.00 75 LYS A C 1
ATOM 629 O O . LYS A 1 75 ? -6.638 -5.994 16.387 1.00 93.00 75 LYS A O 1
ATOM 634 N N . ALA A 1 76 ? -7.713 -7.515 15.088 1.00 93.38 76 ALA A N 1
ATOM 635 C CA . ALA A 1 76 ? -6.868 -8.690 1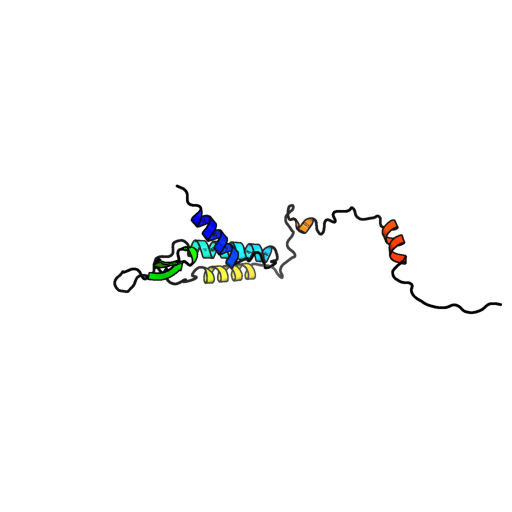5.368 1.00 93.38 76 ALA A CA 1
ATOM 636 C C . ALA A 1 76 ? -5.369 -8.440 15.069 1.00 93.38 76 ALA A C 1
ATOM 638 O O . ALA A 1 76 ? -4.985 -7.310 14.816 1.00 93.38 76 ALA A O 1
ATOM 639 N N . SER A 1 77 ? -4.480 -9.437 15.064 1.00 92.00 77 SER A N 1
ATOM 640 C CA . SER A 1 77 ? -3.078 -9.265 14.606 1.00 92.00 77 SER A CA 1
ATOM 641 C C . SER A 1 77 ? -2.925 -9.522 13.098 1.00 92.00 77 SER A C 1
ATOM 643 O O . SER A 1 77 ? -3.833 -10.036 12.451 1.00 92.00 77 SER A O 1
ATOM 645 N N . LYS A 1 78 ? -1.876 -8.964 12.467 1.00 93.56 78 LYS A N 1
ATOM 646 C CA . LYS A 1 78 ? -1.662 -9.050 11.006 1.00 93.56 78 LYS A CA 1
ATOM 647 C C . LYS A 1 78 ? -0.863 -10.336 10.786 1.00 93.56 78 LYS A C 1
ATOM 649 O O . LYS A 1 78 ? 0.159 -10.500 11.440 1.00 93.56 78 LYS A O 1
ATOM 654 N N . THR A 1 79 ? -1.350 -11.248 9.950 1.00 94.00 79 THR A N 1
ATOM 655 C CA . THR A 1 79 ? -0.788 -12.605 9.793 1.00 94.00 79 THR A CA 1
ATOM 656 C C . THR A 1 79 ? 0.124 -12.758 8.575 1.00 94.00 79 THR A C 1
ATOM 658 O O . THR A 1 79 ? 1.022 -13.585 8.578 1.00 94.00 79 THR A O 1
ATOM 661 N N . TYR A 1 80 ? -0.087 -11.929 7.558 1.00 94.62 80 TYR A N 1
ATOM 662 C CA . TYR A 1 80 ? 0.679 -11.798 6.319 1.00 94.62 80 TYR A CA 1
ATOM 663 C C . TYR A 1 80 ? 0.770 -13.106 5.525 1.00 94.62 80 TYR A C 1
ATOM 665 O O . TYR A 1 80 ? 1.788 -13.400 4.904 1.00 94.62 80 TYR A O 1
ATOM 673 N N . GLY A 1 81 ? -0.322 -13.877 5.513 1.00 94.94 81 GLY A N 1
ATOM 674 C CA . GLY A 1 81 ? -0.379 -15.195 4.874 1.00 94.94 81 GLY A CA 1
ATOM 675 C C . GLY A 1 81 ? -0.135 -15.190 3.362 1.00 94.94 81 GLY A C 1
ATOM 676 O O . GLY A 1 81 ? 0.229 -16.221 2.814 1.00 94.94 81 GLY A O 1
ATOM 677 N N . TYR A 1 82 ? -0.255 -14.040 2.695 1.00 95.06 82 TYR A N 1
ATOM 678 C CA . TYR A 1 82 ? 0.064 -13.894 1.271 1.00 95.06 82 TYR A CA 1
ATOM 679 C C . TYR A 1 82 ? 1.580 -13.828 0.979 1.00 95.06 82 TYR A C 1
ATOM 681 O O . TYR A 1 82 ? 1.993 -13.991 -0.167 1.00 95.06 82 TYR A O 1
ATOM 689 N N . ILE A 1 83 ? 2.437 -13.563 1.978 1.00 95.69 83 ILE A N 1
ATOM 690 C CA . ILE A 1 83 ? 3.887 -13.394 1.759 1.00 95.69 83 ILE A CA 1
ATOM 691 C C . ILE A 1 83 ? 4.554 -14.681 1.243 1.00 95.69 83 ILE A C 1
ATOM 693 O O . ILE A 1 83 ? 5.275 -14.584 0.246 1.00 95.69 83 ILE A O 1
ATOM 697 N N . PRO A 1 84 ? 4.339 -15.869 1.849 1.00 96.75 84 PRO A N 1
ATOM 698 C CA . PRO A 1 84 ? 4.942 -17.108 1.356 1.00 96.75 84 PRO A CA 1
ATOM 699 C C . PRO A 1 84 ? 4.561 -17.419 -0.095 1.00 96.75 84 PRO A C 1
ATOM 701 O O . PRO A 1 84 ? 5.413 -17.818 -0.888 1.00 96.75 84 PRO A O 1
ATOM 704 N N . GLU A 1 85 ? 3.305 -17.169 -0.470 1.00 95.69 85 GLU A N 1
ATOM 705 C CA . GLU A 1 85 ? 2.827 -17.347 -1.843 1.00 95.69 85 GLU A CA 1
ATOM 706 C C . GLU A 1 85 ? 3.540 -16.391 -2.810 1.00 95.69 85 GLU A C 1
ATOM 708 O O . GLU A 1 85 ? 4.081 -16.827 -3.828 1.00 95.69 85 GLU A O 1
ATOM 713 N N . LEU A 1 86 ? 3.650 -15.103 -2.460 1.00 94.81 86 LEU A N 1
ATOM 714 C CA . LEU A 1 86 ? 4.407 -14.135 -3.259 1.00 94.81 86 LEU A CA 1
ATOM 715 C C . LEU A 1 86 ? 5.874 -14.548 -3.430 1.00 94.81 86 LEU A C 1
ATOM 717 O O . LEU A 1 86 ? 6.420 -14.439 -4.530 1.00 94.81 86 LEU A O 1
ATOM 721 N N . GLN A 1 87 ? 6.519 -15.034 -2.368 1.00 95.50 87 GLN A N 1
ATOM 722 C CA . GLN A 1 87 ? 7.898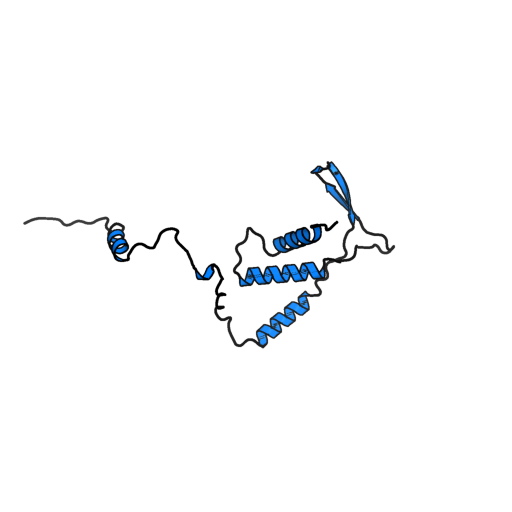 -15.521 -2.425 1.00 95.50 87 GLN A CA 1
ATOM 723 C C . GLN A 1 87 ? 8.029 -16.727 -3.363 1.00 95.50 87 GLN A C 1
ATOM 725 O O . GLN A 1 87 ? 8.921 -16.739 -4.215 1.00 95.50 87 GLN A O 1
ATOM 730 N N . ALA A 1 88 ? 7.116 -17.697 -3.269 1.00 95.69 88 ALA A N 1
ATOM 731 C CA . ALA A 1 88 ? 7.085 -18.855 -4.156 1.00 95.69 88 ALA A CA 1
ATOM 732 C C . ALA A 1 88 ? 6.911 -18.439 -5.626 1.00 95.69 88 ALA A C 1
ATOM 734 O O . ALA A 1 88 ? 7.673 -18.881 -6.487 1.00 95.69 88 ALA A O 1
ATOM 735 N N . MET A 1 89 ? 5.988 -17.517 -5.915 1.00 92.31 89 MET A N 1
ATOM 736 C CA . MET A 1 89 ? 5.782 -16.986 -7.267 1.00 92.31 89 MET A CA 1
ATOM 737 C C . MET A 1 89 ? 7.023 -16.266 -7.812 1.00 92.31 89 MET A C 1
ATOM 739 O O . MET A 1 89 ? 7.347 -16.399 -8.994 1.00 92.31 89 MET A O 1
ATOM 743 N N . ILE A 1 90 ? 7.728 -15.495 -6.976 1.00 90.56 90 ILE A N 1
ATOM 744 C CA . ILE A 1 90 ? 8.979 -14.824 -7.363 1.00 90.56 90 ILE A CA 1
ATOM 745 C C . ILE A 1 90 ? 10.047 -15.860 -7.729 1.00 90.56 90 ILE A C 1
ATOM 747 O O . ILE A 1 90 ? 10.701 -15.719 -8.765 1.00 90.56 90 ILE A O 1
ATOM 751 N N . LEU A 1 91 ? 10.204 -16.907 -6.913 1.00 92.12 91 LEU A N 1
ATOM 752 C CA . LEU A 1 91 ? 11.160 -17.985 -7.170 1.00 92.12 91 LEU A CA 1
ATOM 753 C C . LEU A 1 91 ? 10.824 -18.737 -8.459 1.00 92.12 91 LEU A C 1
ATOM 755 O O . LEU A 1 91 ? 11.693 -18.883 -9.314 1.00 92.12 91 LEU A O 1
ATOM 759 N N . GLN A 1 92 ? 9.565 -19.132 -8.652 1.00 92.06 92 GLN A N 1
ATOM 760 C CA . GLN A 1 92 ? 9.115 -19.806 -9.873 1.00 92.06 92 GLN A CA 1
ATOM 761 C C . GLN A 1 92 ? 9.366 -18.957 -11.123 1.00 92.06 92 GLN A C 1
ATOM 763 O O . GLN A 1 92 ? 9.932 -19.448 -12.098 1.00 92.06 92 GLN A O 1
ATOM 768 N N . LYS A 1 93 ? 9.027 -17.659 -11.088 1.00 87.12 93 LYS A N 1
ATOM 769 C CA . LYS A 1 93 ? 9.312 -16.735 -12.200 1.00 87.12 93 LYS A CA 1
ATOM 770 C C . LYS A 1 93 ? 10.804 -16.622 -12.493 1.00 87.12 93 LYS A C 1
ATOM 772 O O . LYS A 1 93 ? 11.184 -16.496 -13.655 1.00 87.12 93 LYS A O 1
ATOM 777 N N . ARG A 1 94 ? 11.647 -16.656 -11.459 1.00 85.31 94 ARG A N 1
ATOM 778 C CA . ARG A 1 94 ? 13.102 -16.606 -11.619 1.00 85.31 94 ARG A CA 1
ATOM 779 C C . ARG A 1 94 ? 13.654 -17.891 -12.231 1.00 85.31 94 ARG A C 1
ATOM 781 O O . ARG A 1 94 ? 14.496 -17.797 -13.112 1.00 85.31 94 ARG A O 1
ATOM 788 N N . LEU A 1 95 ? 13.170 -19.055 -11.798 1.00 88.75 95 LEU A N 1
ATOM 789 C CA . LEU A 1 95 ? 13.582 -20.357 -12.331 1.00 88.75 95 LEU A CA 1
ATOM 790 C C . LEU A 1 95 ? 13.122 -20.562 -13.782 1.00 88.75 95 LEU A C 1
ATOM 792 O O . LEU A 1 95 ? 13.865 -21.110 -14.589 1.00 88.75 95 LEU A O 1
ATOM 796 N N . ALA A 1 96 ? 11.925 -20.084 -14.131 1.00 87.44 96 ALA A N 1
ATOM 797 C CA . ALA A 1 96 ? 11.400 -20.144 -15.496 1.00 87.44 96 ALA A CA 1
ATOM 798 C C . ALA A 1 96 ? 12.042 -19.112 -16.449 1.00 87.44 96 ALA A C 1
ATOM 800 O O . ALA A 1 96 ? 11.958 -19.247 -17.672 1.00 87.44 96 ALA A O 1
ATOM 801 N N . GLY A 1 97 ? 12.654 -18.052 -15.912 1.00 80.88 97 GLY A N 1
ATOM 802 C CA . GLY A 1 97 ? 13.244 -16.968 -16.692 1.00 80.88 97 GLY A CA 1
ATOM 803 C C . GLY A 1 97 ? 14.594 -17.339 -17.312 1.00 80.88 97 GLY A C 1
ATOM 804 O O . GLY A 1 97 ? 15.504 -17.799 -16.630 1.00 80.88 97 GLY A O 1
ATOM 805 N N . LYS A 1 98 ? 14.769 -17.065 -18.611 1.00 64.56 98 LYS A N 1
ATOM 806 C CA . LYS A 1 98 ? 16.064 -17.199 -19.296 1.00 64.56 98 LYS A CA 1
ATOM 807 C C . LYS A 1 98 ? 16.903 -15.922 -19.120 1.00 64.56 98 LYS A C 1
ATOM 809 O O . LYS A 1 98 ? 16.777 -14.985 -19.906 1.00 64.56 98 LYS A O 1
ATOM 814 N N . GLY A 1 99 ? 17.778 -15.903 -18.113 1.00 65.06 99 GLY A N 1
ATOM 815 C CA . GLY A 1 99 ? 18.892 -14.948 -17.998 1.00 65.06 99 GLY A CA 1
ATOM 816 C C . GLY A 1 99 ? 18.615 -13.625 -17.265 1.00 65.06 99 GLY A C 1
ATOM 817 O O . GLY A 1 99 ? 17.575 -13.425 -16.641 1.00 65.06 99 GLY A O 1
ATOM 818 N N . MET A 1 100 ? 19.607 -12.726 -17.311 1.00 62.56 100 MET A N 1
ATOM 819 C CA . MET A 1 100 ? 19.585 -11.404 -16.666 1.00 62.56 100 MET A CA 1
ATOM 820 C C . MET A 1 100 ? 18.436 -10.524 -17.195 1.00 62.56 100 MET A C 1
ATOM 822 O O . MET A 1 100 ? 18.089 -10.612 -18.377 1.00 62.56 100 MET A O 1
ATOM 826 N N . PRO A 1 101 ? 17.853 -9.644 -16.357 1.00 62.19 101 PRO A N 1
ATOM 827 C CA . PRO A 1 101 ? 16.740 -8.789 -16.755 1.00 62.19 101 PRO A CA 1
ATOM 828 C C . PRO A 1 101 ? 17.108 -7.933 -17.975 1.00 62.19 101 PRO A C 1
ATOM 830 O O . PRO A 1 101 ? 17.992 -7.079 -17.918 1.00 62.19 101 PRO A O 1
ATOM 833 N N . ARG A 1 102 ? 16.411 -8.157 -19.094 1.00 63.59 102 ARG A N 1
ATOM 834 C CA . ARG A 1 102 ? 16.534 -7.326 -20.300 1.00 63.59 102 ARG A CA 1
ATOM 835 C C . ARG A 1 102 ? 15.949 -5.935 -20.045 1.00 63.59 102 ARG A C 1
ATOM 837 O O . ARG A 1 102 ? 14.969 -5.798 -19.309 1.00 63.59 102 ARG A O 1
ATOM 844 N N . ARG A 1 103 ? 16.512 -4.907 -20.699 1.00 62.91 103 ARG A N 1
ATOM 845 C CA . ARG A 1 103 ? 15.898 -3.569 -20.770 1.00 62.91 103 ARG A CA 1
ATOM 846 C C . ARG A 1 103 ? 14.444 -3.732 -21.224 1.00 62.91 103 ARG A C 1
ATOM 848 O O . ARG A 1 103 ? 14.196 -4.199 -22.332 1.00 62.91 103 ARG A O 1
ATOM 855 N N . ARG A 1 104 ? 13.488 -3.387 -20.354 1.00 66.19 104 ARG A N 1
ATOM 856 C CA . ARG A 1 104 ? 12.064 -3.377 -20.712 1.00 66.19 104 ARG A CA 1
ATOM 857 C C . ARG A 1 104 ? 11.841 -2.316 -21.786 1.00 66.19 104 ARG A C 1
ATOM 859 O O . ARG A 1 104 ? 12.253 -1.171 -21.616 1.00 66.19 104 ARG A O 1
ATOM 866 N N . THR A 1 105 ? 11.164 -2.691 -22.862 1.00 71.25 105 THR A N 1
ATOM 867 C CA . THR A 1 105 ? 10.629 -1.740 -23.837 1.00 71.25 105 THR A CA 1
ATOM 868 C C . THR A 1 105 ? 9.540 -0.907 -23.162 1.00 71.25 105 THR A C 1
ATOM 870 O O . THR A 1 105 ? 8.579 -1.466 -22.631 1.00 71.25 105 THR A O 1
ATOM 873 N N . LEU A 1 106 ? 9.694 0.419 -23.151 1.00 73.19 106 LEU A N 1
ATOM 874 C CA . LEU A 1 106 ? 8.680 1.338 -22.622 1.00 73.19 106 LEU A CA 1
ATOM 875 C C . LEU A 1 106 ? 7.402 1.254 -23.469 1.00 73.19 106 LEU A C 1
ATOM 877 O O . LEU A 1 106 ? 7.490 1.086 -24.692 1.00 73.19 106 LEU A O 1
ATOM 881 N N . ARG A 1 107 ? 6.229 1.400 -22.836 1.00 76.31 107 ARG A N 1
ATOM 882 C CA . ARG A 1 107 ? 4.936 1.473 -23.544 1.00 76.31 107 ARG A CA 1
ATOM 883 C C . ARG A 1 107 ? 4.915 2.663 -24.517 1.00 76.31 107 ARG A C 1
ATOM 885 O O . ARG A 1 107 ? 5.623 3.630 -24.248 1.00 76.31 107 ARG A O 1
ATOM 892 N N . PRO A 1 108 ? 4.130 2.611 -25.612 1.00 81.88 108 PRO A N 1
ATOM 893 C CA . PRO A 1 108 ? 4.016 3.711 -26.574 1.00 81.88 108 PRO A CA 1
ATOM 894 C C . PRO A 1 108 ? 3.716 5.070 -25.942 1.00 81.88 108 PRO A C 1
ATOM 896 O O . PRO A 1 108 ? 4.389 6.037 -26.279 1.00 81.88 108 PRO A O 1
ATOM 899 N N . ASP A 1 109 ? 2.816 5.091 -24.960 1.00 80.44 109 ASP A N 1
ATOM 900 C CA . ASP A 1 109 ? 2.345 6.318 -24.304 1.00 80.44 109 ASP A CA 1
ATOM 901 C C . ASP A 1 109 ? 3.127 6.663 -23.024 1.00 80.44 109 ASP A C 1
ATOM 903 O O . ASP A 1 109 ? 2.704 7.509 -22.237 1.00 80.44 109 ASP A O 1
ATOM 907 N N . ASP A 1 110 ? 4.243 5.977 -22.745 1.00 77.56 110 ASP A N 1
ATOM 908 C CA . ASP A 1 110 ? 5.023 6.254 -21.538 1.00 77.56 110 ASP A CA 1
ATOM 909 C C . ASP A 1 110 ? 5.718 7.622 -21.675 1.00 77.56 110 ASP A C 1
ATOM 911 O O . ASP A 1 110 ? 6.547 7.782 -22.577 1.00 77.56 110 ASP A O 1
ATOM 915 N N . PRO A 1 111 ? 5.468 8.595 -20.774 1.00 72.88 111 PRO A N 1
ATOM 916 C CA . PRO A 1 111 ? 6.056 9.930 -20.859 1.00 72.88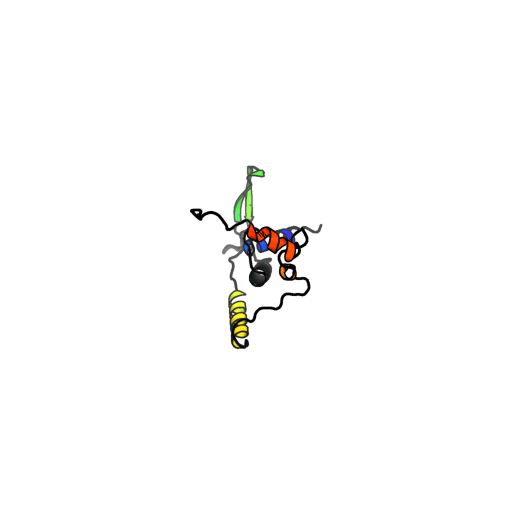 111 PRO A CA 1
ATOM 917 C C . PRO A 1 111 ? 7.593 9.918 -20.887 1.00 72.88 111 PRO A C 1
ATOM 919 O O . PRO A 1 111 ? 8.219 10.840 -21.401 1.00 72.88 111 PRO A O 1
ATOM 922 N N . ARG A 1 112 ? 8.229 8.850 -20.390 1.00 73.69 112 ARG A N 1
ATOM 923 C CA . ARG A 1 112 ? 9.689 8.672 -20.440 1.00 73.69 112 ARG A CA 1
ATOM 924 C C . A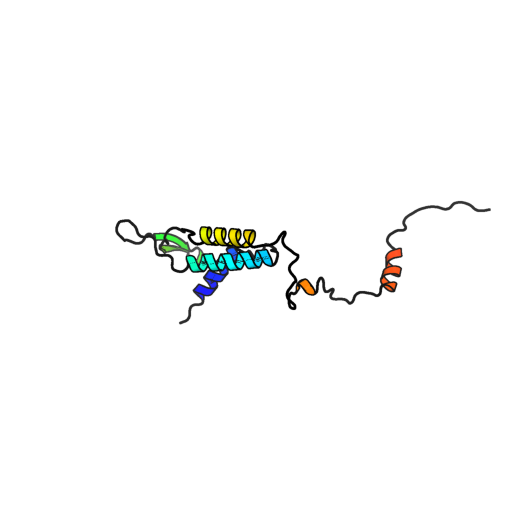RG A 1 112 ? 10.227 8.466 -21.852 1.00 73.69 112 ARG A C 1
ATOM 926 O O . ARG A 1 112 ? 11.424 8.657 -22.049 1.00 73.69 112 ARG A O 1
ATOM 933 N N . ARG A 1 113 ? 9.391 8.068 -22.820 1.00 79.31 113 ARG A N 1
ATOM 934 C CA . ARG A 1 113 ? 9.799 7.948 -24.228 1.00 79.31 113 ARG A CA 1
ATOM 935 C C . ARG A 1 113 ? 10.139 9.295 -24.850 1.00 79.31 113 ARG A C 1
ATOM 937 O O . ARG A 1 113 ? 11.009 9.340 -25.710 1.00 79.31 113 ARG A O 1
ATOM 944 N N . TYR A 1 114 ? 9.483 10.365 -24.410 1.00 76.12 114 TYR A N 1
ATOM 945 C CA . TYR A 1 114 ? 9.693 11.702 -24.963 1.00 76.12 114 TYR A CA 1
ATOM 946 C C . TYR A 1 114 ? 10.966 12.382 -24.433 1.00 76.12 114 TYR A C 1
ATOM 948 O O . TYR A 1 114 ? 11.378 13.402 -24.973 1.00 76.12 114 TYR A O 1
ATOM 956 N N . GLY A 1 115 ? 11.619 11.809 -23.414 1.00 73.56 115 GLY A N 1
ATOM 957 C CA . GLY A 1 115 ? 12.828 12.379 -22.822 1.00 73.56 115 GLY A CA 1
ATOM 958 C C . GLY A 1 115 ? 12.595 13.764 -22.206 1.00 73.56 115 GLY A C 1
ATOM 959 O O . GLY A 1 115 ? 11.486 14.107 -21.798 1.00 73.56 115 GLY A O 1
ATOM 960 N N . LEU A 1 116 ? 13.663 14.555 -22.103 1.00 73.75 116 LEU A N 1
ATOM 961 C CA . LEU A 1 116 ? 13.558 15.977 -21.778 1.00 73.75 116 LEU A CA 1
ATOM 962 C C . LEU A 1 116 ? 12.989 16.697 -23.003 1.00 73.75 116 LEU A C 1
ATOM 964 O O . LEU A 1 116 ? 13.649 16.749 -24.036 1.00 73.75 116 LEU A O 1
ATOM 968 N N . LEU A 1 117 ? 11.785 17.249 -22.874 1.00 77.38 117 LEU A N 1
ATOM 969 C CA . LEU A 1 117 ? 11.188 18.132 -23.871 1.00 77.38 117 LEU A CA 1
ATOM 970 C C . LEU A 1 117 ? 11.495 19.580 -23.472 1.00 77.38 117 LEU A C 1
ATOM 972 O O . LEU A 1 117 ? 10.792 20.128 -22.617 1.00 77.38 117 LEU A O 1
ATOM 976 N N . PRO A 1 118 ? 12.566 20.199 -24.001 1.00 79.00 118 PRO A N 1
ATOM 977 C CA . PRO A 1 118 ? 12.810 21.606 -23.746 1.00 79.00 118 PRO A CA 1
ATOM 978 C C . PRO A 1 118 ? 11.634 22.437 -24.289 1.00 79.00 118 PRO A C 1
ATOM 980 O O . PRO A 1 118 ? 11.118 22.140 -25.367 1.00 79.00 118 PRO A O 1
ATOM 983 N N . PRO A 1 119 ? 11.203 23.489 -23.569 1.00 82.62 119 PRO A N 1
ATOM 984 C CA . PRO A 1 119 ? 10.118 24.366 -24.016 1.00 82.62 119 PRO A CA 1
ATOM 985 C C . PRO A 1 119 ? 10.504 25.210 -25.240 1.00 82.62 119 PRO A C 1
ATOM 987 O O . PRO A 1 119 ? 9.653 25.872 -25.825 1.00 82.62 119 PRO A O 1
ATOM 990 N N . VAL A 1 120 ? 11.787 25.202 -25.610 1.00 85.81 120 VAL A N 1
ATOM 991 C CA . VAL A 1 120 ? 12.349 25.917 -26.754 1.00 85.81 120 VAL A CA 1
ATOM 992 C C . VAL A 1 120 ? 12.897 24.880 -27.736 1.00 85.81 120 VAL A C 1
ATOM 994 O O . VAL A 1 120 ? 13.533 23.919 -27.287 1.00 85.81 120 VAL A O 1
ATOM 997 N N . PRO A 1 121 ? 12.666 25.039 -29.053 1.00 84.50 121 PRO A N 1
ATOM 998 C CA . PRO A 1 121 ? 13.269 24.167 -30.051 1.00 84.50 121 PRO A CA 1
ATOM 999 C C . PRO A 1 121 ? 14.793 24.163 -29.913 1.00 84.50 121 PRO A C 1
ATOM 1001 O O . PRO A 1 121 ? 15.403 25.172 -29.550 1.00 84.50 121 PRO A O 1
ATOM 1004 N N . ALA A 1 122 ? 15.408 23.014 -30.194 1.00 82.81 122 ALA A N 1
ATOM 1005 C CA . ALA A 1 122 ? 16.858 22.918 -30.189 1.00 82.81 122 ALA A CA 1
ATOM 1006 C C . ALA A 1 122 ? 17.428 23.880 -31.251 1.00 82.81 122 ALA A C 1
ATOM 1008 O O . ALA A 1 122 ? 16.993 23.807 -32.404 1.00 82.81 122 ALA A O 1
ATOM 1009 N N . PRO A 1 123 ? 18.369 24.772 -30.889 1.00 87.75 123 PRO A N 1
ATOM 1010 C CA . PRO A 1 123 ? 19.063 25.600 -31.868 1.00 87.75 123 PRO A CA 1
ATOM 1011 C C . PRO A 1 123 ? 19.829 24.721 -32.859 1.00 87.75 123 PRO A C 1
ATOM 1013 O O . PRO A 1 123 ? 20.175 23.567 -32.574 1.00 87.75 123 PRO A O 1
ATOM 1016 N N . THR A 1 124 ? 20.105 25.271 -34.034 1.00 89.00 124 THR A N 1
ATOM 1017 C CA . THR A 1 124 ? 20.780 24.533 -35.103 1.00 89.00 124 THR A CA 1
ATOM 1018 C C . THR A 1 124 ? 22.223 24.222 -34.696 1.00 89.00 124 THR A C 1
ATOM 1020 O O . THR A 1 124 ? 22.866 25.000 -33.990 1.00 89.00 124 THR A O 1
ATOM 1023 N N . ILE A 1 125 ? 22.783 23.107 -35.183 1.00 85.56 125 ILE A N 1
ATOM 1024 C CA . ILE A 1 125 ? 24.180 22.715 -34.904 1.00 85.56 125 ILE A CA 1
ATOM 1025 C C . ILE A 1 125 ? 25.161 23.864 -35.215 1.00 85.56 125 ILE A C 1
ATOM 1027 O O . ILE A 1 125 ? 26.097 24.090 -34.453 1.00 85.56 125 ILE A O 1
ATOM 1031 N N . GLN A 1 126 ? 24.922 24.635 -36.282 1.00 88.12 126 GLN A N 1
ATOM 1032 C CA . GLN A 1 126 ? 25.754 25.789 -36.651 1.00 88.12 126 GLN A CA 1
ATOM 1033 C C . GLN A 1 126 ? 25.743 26.906 -35.591 1.00 88.12 126 GLN A C 1
ATOM 1035 O O . GLN A 1 126 ? 26.796 27.445 -35.250 1.00 88.12 126 GLN A O 1
ATOM 1040 N N . GLU A 1 127 ? 24.577 27.216 -35.022 1.00 87.12 127 GLU A N 1
ATOM 1041 C CA . GLU A 1 127 ? 24.419 28.234 -33.973 1.00 87.12 127 GLU A CA 1
ATOM 1042 C C . GLU A 1 127 ? 25.119 27.804 -32.676 1.00 87.12 127 GLU A C 1
ATOM 1044 O O . GLU A 1 127 ? 25.768 28.608 -31.998 1.00 87.12 127 GLU A O 1
ATOM 1049 N N . LEU A 1 128 ? 25.044 26.509 -32.356 1.00 86.06 128 LEU A N 1
ATOM 1050 C CA . LEU A 1 128 ? 25.734 25.922 -31.210 1.00 86.06 128 LEU A CA 1
ATOM 1051 C C . LEU A 1 128 ? 27.256 25.981 -31.367 1.00 86.06 128 LEU A C 1
ATOM 1053 O O . LEU A 1 128 ? 27.940 26.402 -30.434 1.00 86.06 128 LEU A O 1
ATOM 1057 N N . LEU A 1 129 ? 27.783 25.635 -32.547 1.00 84.50 129 LEU A N 1
ATOM 1058 C CA . LEU A 1 129 ? 29.221 25.688 -32.835 1.00 84.50 129 LEU A CA 1
ATOM 1059 C C . LEU A 1 129 ? 29.778 27.112 -32.719 1.00 84.50 129 LEU A C 1
ATOM 1061 O O . LEU A 1 129 ? 30.820 27.309 -32.095 1.00 84.50 129 LEU A O 1
ATOM 1065 N N . HIS A 1 130 ? 29.062 28.114 -33.238 1.00 77.69 130 HIS A N 1
ATOM 1066 C CA . HIS A 1 130 ? 29.464 29.520 -33.120 1.00 77.69 130 HIS A CA 1
ATOM 1067 C C . HIS A 1 130 ? 29.493 29.998 -31.654 1.00 77.69 130 HIS A C 1
ATOM 1069 O O . HIS A 1 130 ? 30.350 30.785 -31.249 1.00 77.69 130 HIS A O 1
ATOM 1075 N N . THR A 1 131 ? 28.576 29.489 -30.828 1.00 78.06 131 THR A N 1
ATOM 1076 C CA . THR A 1 131 ? 28.477 29.845 -29.404 1.00 78.06 131 THR A CA 1
ATOM 1077 C C . THR A 1 131 ? 29.529 29.125 -28.545 1.00 78.06 131 THR A C 1
ATOM 1079 O O . T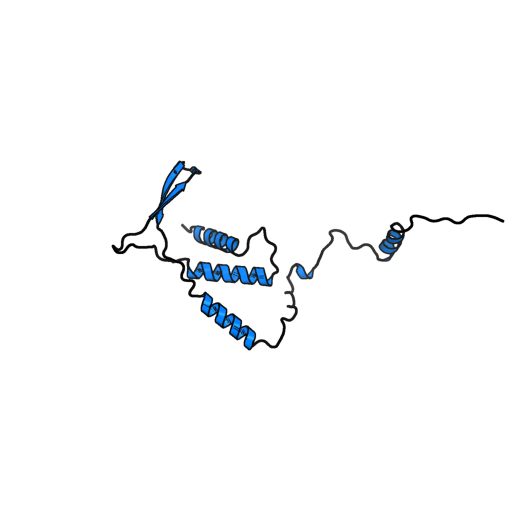HR A 1 131 ? 29.994 29.671 -27.542 1.00 78.06 131 THR A O 1
ATOM 1082 N N . GLN A 1 132 ? 29.953 27.920 -28.943 1.00 71.81 132 GLN A N 1
ATOM 1083 C CA . GLN A 1 132 ? 30.881 27.068 -28.189 1.00 71.81 132 GLN A CA 1
ATOM 1084 C C . GLN A 1 132 ? 32.306 27.643 -28.091 1.00 71.81 132 GLN A C 1
ATOM 1086 O O . GLN A 1 132 ? 32.984 27.428 -27.087 1.00 71.81 132 GLN A O 1
ATOM 1091 N N . VAL A 1 133 ? 32.738 28.442 -29.072 1.00 59.91 133 VAL A N 1
ATOM 1092 C CA . VAL A 1 133 ? 34.090 29.036 -29.127 1.00 59.91 133 VAL A CA 1
ATOM 1093 C C . VAL A 1 133 ? 34.361 30.013 -27.969 1.00 59.91 133 VAL A C 1
ATOM 1095 O O . VAL A 1 133 ? 35.506 30.231 -27.585 1.00 59.91 133 VAL A O 1
ATOM 1098 N N . ARG A 1 134 ? 33.325 30.574 -27.334 1.00 56.84 134 ARG A N 1
ATOM 1099 C CA . ARG A 1 134 ? 33.485 31.671 -26.360 1.00 56.84 134 ARG A CA 1
ATOM 1100 C C . ARG A 1 134 ? 33.750 31.250 -24.911 1.00 56.84 134 ARG A C 1
ATOM 1102 O O . ARG A 1 134 ? 33.917 32.121 -24.065 1.00 56.84 134 ARG A O 1
ATOM 1109 N N . ARG A 1 135 ? 33.781 29.951 -24.588 1.00 54.56 135 ARG A N 1
ATOM 1110 C CA . ARG A 1 135 ? 33.939 29.472 -23.194 1.00 54.56 135 ARG A CA 1
ATOM 1111 C C . ARG A 1 135 ? 35.301 28.855 -22.859 1.00 54.56 135 ARG A C 1
ATOM 1113 O O . ARG A 1 135 ? 35.451 28.322 -21.765 1.00 54.56 135 ARG A O 1
ATOM 1120 N N . GLY A 1 136 ? 36.294 28.953 -23.743 1.00 53.03 136 GLY A N 1
ATOM 1121 C CA . GLY A 1 136 ? 37.601 28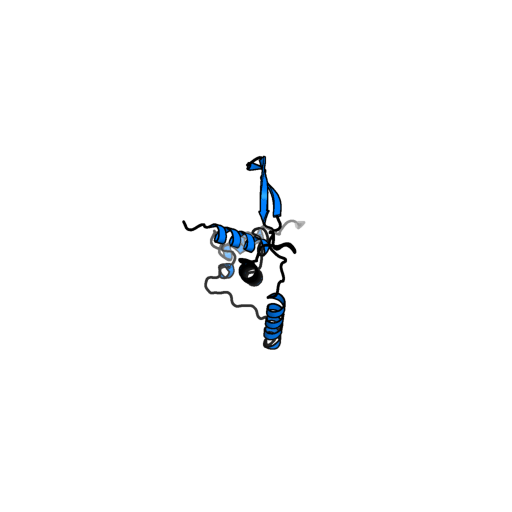.335 -23.507 1.00 53.03 136 GLY A CA 1
ATOM 1122 C C . GLY A 1 136 ? 38.769 28.979 -24.244 1.00 53.03 136 GLY A C 1
ATOM 1123 O O . GLY A 1 136 ? 39.475 28.271 -24.946 1.00 53.03 136 GLY A O 1
ATOM 1124 N N . LEU A 1 137 ? 38.986 30.287 -24.082 1.00 45.19 137 LEU A N 1
ATOM 1125 C CA . LEU A 1 137 ? 40.265 30.931 -24.413 1.00 45.19 137 LEU A CA 1
ATOM 1126 C C . LEU A 1 137 ? 40.502 32.122 -23.473 1.00 45.19 137 LEU A C 1
ATOM 1128 O O . LEU A 1 137 ? 40.194 33.270 -23.781 1.00 45.19 137 LEU A O 1
ATOM 1132 N N . VAL A 1 138 ? 41.029 31.810 -22.288 1.00 40.31 138 VAL A N 1
ATOM 1133 C CA . VAL A 1 138 ? 41.776 32.754 -21.451 1.00 40.31 138 VAL A CA 1
ATOM 1134 C C . VAL A 1 138 ? 43.252 32.351 -21.534 1.00 40.31 138 VAL A C 1
ATOM 1136 O O . VAL A 1 138 ? 43.582 31.191 -21.307 1.00 40.31 138 VAL A O 1
ATOM 1139 N N . SER A 1 139 ? 44.090 33.352 -21.833 1.00 40.44 139 SER A N 1
ATOM 1140 C CA . SER A 1 139 ? 45.564 33.429 -21.784 1.00 40.44 139 SER A CA 1
ATOM 1141 C C . SER A 1 139 ? 46.397 32.583 -22.762 1.00 40.44 139 SER A C 1
ATOM 1143 O O . SER A 1 139 ? 46.403 31.362 -22.673 1.00 40.44 139 SER A O 1
ATOM 1145 N N . ALA A 1 140 ? 47.205 33.238 -23.610 1.00 36.84 140 ALA A N 1
ATOM 1146 C CA . ALA A 1 140 ? 48.635 33.485 -23.346 1.00 36.84 140 ALA A CA 1
ATOM 1147 C C . ALA A 1 140 ? 49.372 34.024 -24.601 1.00 36.84 140 ALA A C 1
ATOM 1149 O O . ALA A 1 140 ? 49.359 33.387 -25.646 1.00 36.84 140 ALA A O 1
ATOM 1150 N N . PHE A 1 141 ? 49.993 35.200 -24.440 1.00 42.38 141 PHE A N 1
ATOM 1151 C CA . PHE A 1 141 ? 51.226 35.731 -25.052 1.00 42.38 141 PHE A CA 1
ATOM 1152 C C . PHE A 1 141 ? 51.673 35.295 -26.461 1.00 42.38 141 PHE A C 1
ATOM 1154 O O . PHE A 1 141 ? 52.034 34.140 -26.661 1.00 42.38 141 PHE A O 1
ATOM 1161 N N . GLN A 1 142 ? 51.896 36.280 -27.345 1.00 38.19 142 GLN A N 1
ATOM 1162 C CA . GLN A 1 142 ? 53.079 36.290 -28.217 1.00 38.19 142 GLN A CA 1
ATOM 1163 C C . GLN A 1 142 ? 53.719 37.688 -28.266 1.00 38.19 142 GLN A C 1
ATOM 1165 O O . GLN A 1 142 ? 53.060 38.692 -28.520 1.00 38.19 142 GLN A O 1
ATOM 1170 N N . THR A 1 143 ? 55.002 37.671 -27.924 1.00 40.16 143 THR A N 1
ATOM 1171 C CA . THR A 1 143 ? 56.060 38.684 -27.909 1.00 40.16 143 THR A CA 1
ATOM 1172 C C . THR A 1 143 ? 56.630 38.972 -29.307 1.00 40.16 143 THR A C 1
ATOM 1174 O O . THR A 1 143 ? 56.749 38.039 -30.095 1.00 40.16 143 THR A O 1
ATOM 1177 N N . GLU A 1 144 ? 57.060 40.228 -29.490 1.00 38.94 144 GLU A N 1
ATOM 1178 C CA . GLU A 1 144 ? 58.170 40.773 -30.310 1.00 38.94 144 GLU A CA 1
ATOM 1179 C C . GLU A 1 144 ? 58.208 40.598 -31.851 1.00 38.94 144 GLU A C 1
ATOM 1181 O O . GLU A 1 144 ? 58.433 39.512 -32.383 1.00 38.94 144 GLU A O 1
ATOM 1186 N N . ASP A 1 145 ? 58.016 41.753 -32.508 1.00 36.81 145 ASP A N 1
ATOM 1187 C CA . ASP A 1 145 ? 58.697 42.428 -33.640 1.00 36.81 145 ASP A CA 1
ATOM 1188 C C . ASP A 1 145 ? 59.786 41.736 -34.492 1.00 36.81 145 ASP A C 1
ATOM 1190 O O . ASP A 1 145 ? 60.546 40.872 -34.048 1.00 36.81 145 ASP A O 1
ATOM 1194 N N . PRO A 1 146 ? 59.948 42.250 -35.726 1.00 51.56 146 PRO A N 1
ATOM 1195 C CA . PRO A 1 146 ? 61.253 42.712 -36.213 1.00 51.56 146 PRO A CA 1
ATOM 1196 C C . PRO A 1 146 ? 61.334 44.227 -36.475 1.00 51.56 146 PRO A C 1
ATOM 1198 O O . PRO A 1 146 ? 60.338 44.817 -36.956 1.00 51.56 146 PRO A O 1
#

Sequence (146 aa):
MRSTADLESFQNHILMYASKRTAFSPPVFEARMLLAAIDYNYYKDRPELCKSDGSKQYRRLYKKNARRYMLYTLKASKTYGYIPELQAMILQKRLAGKGMPRRRTLRPDDPRRYGLLPPVPAPTIQELLHTQVRRGLVSAFQTEDP

Organism: NCBI:txid278164

Secondary structure (DSSP, 8-state):
---SHHHHHHHHHHHHHS-TTS---HHHHHHHHHHHHHHHHHHTTPPB-B-TTSPBPEEEEEEGGGTEEEEEEPB-----THHHHHHHHHHHHHHHS-SSPP-PPPPTT-GGGG----SSPPPPHHHHHHHHGGGS----------

pLDDT: mean 83.61, std 15.71, range [36.81, 96.75]